Protein AF-A0AAD7BGD9-F1 (afdb_monomer_lite)

Sequence (137 aa):
MQSQLAVLHAEERTARAALENIVYPILTLPTDVTTEIFQHYAGDPSTLASVCRQWREVAFSFPRLWPALPAPPGQSGRRWPFRPPGLASLLRSRLSRVGSLPFRLEPLLSPTDETLSILAPYFPQLSKLKLLLSGLS

Radius of gyration: 21.03 Å; chains: 1; bounding box: 42×30×74 Å

Structure (mmCIF, N/CA/C/O backbone):
data_AF-A0AAD7BGD9-F1
#
_entry.id   AF-A0AAD7BGD9-F1
#
loop_
_atom_site.group_PDB
_atom_site.id
_atom_site.type_symbol
_atom_site.label_atom_id
_atom_site.label_alt_id
_atom_site.label_comp_id
_atom_site.label_asym_id
_atom_site.label_entity_id
_atom_site.label_seq_id
_atom_site.pdbx_PDB_ins_code
_atom_site.Cartn_x
_atom_site.Cartn_y
_atom_site.Cartn_z
_atom_site.occupancy
_atom_site.B_iso_or_equiv
_atom_site.auth_seq_id
_atom_site.auth_comp_id
_atom_site.auth_asym_id
_atom_site.auth_atom_id
_atom_site.pdbx_PDB_model_num
ATOM 1 N N . MET A 1 1 ? 1.783 4.783 45.045 1.00 65.25 1 MET A N 1
ATOM 2 C CA . MET A 1 1 ? 2.138 4.196 43.731 1.00 65.25 1 MET A CA 1
ATOM 3 C C . MET A 1 1 ? 1.007 3.348 43.143 1.00 65.25 1 MET A C 1
ATOM 5 O O . MET A 1 1 ? 0.618 3.613 42.018 1.00 65.25 1 MET A O 1
ATOM 9 N N . GLN A 1 2 ? 0.409 2.400 43.885 1.00 80.62 2 GLN A N 1
ATOM 10 C CA . GLN A 1 2 ? -0.727 1.594 43.383 1.00 80.62 2 GLN A CA 1
ATOM 11 C C . GLN A 1 2 ? -1.977 2.423 43.014 1.00 80.62 2 GLN A C 1
ATOM 13 O O . GLN A 1 2 ? -2.673 2.091 42.060 1.00 80.62 2 GLN A O 1
ATOM 18 N N . SER A 1 3 ? -2.223 3.540 43.708 1.00 84.00 3 SER A N 1
ATOM 19 C CA . SER A 1 3 ? -3.341 4.452 43.420 1.00 84.00 3 SER A CA 1
ATOM 20 C C . SER A 1 3 ? -3.237 5.147 42.057 1.00 84.00 3 SER A C 1
ATOM 22 O O . SER A 1 3 ? -4.243 5.290 41.372 1.00 84.00 3 SER A O 1
ATOM 24 N N . GLN A 1 4 ? -2.033 5.532 41.622 1.00 90.06 4 GLN A N 1
ATOM 25 C CA . GLN A 1 4 ? -1.821 6.175 40.317 1.00 90.06 4 GLN A CA 1
ATOM 26 C C . GLN A 1 4 ? -2.025 5.201 39.151 1.00 90.06 4 GLN A C 1
ATOM 28 O O . GLN A 1 4 ? -2.564 5.583 38.118 1.00 90.06 4 GLN A O 1
ATOM 33 N N . LEU A 1 5 ? -1.654 3.931 39.334 1.00 92.81 5 LEU A N 1
ATOM 34 C CA . LEU A 1 5 ? -1.878 2.878 38.340 1.00 92.81 5 LEU A CA 1
ATOM 35 C C . LEU A 1 5 ? -3.374 2.630 38.097 1.00 92.81 5 LEU A C 1
ATOM 37 O O . LEU A 1 5 ? -3.802 2.481 36.956 1.00 92.81 5 LEU A O 1
ATOM 41 N N . ALA A 1 6 ? -4.179 2.629 39.163 1.00 93.75 6 ALA A N 1
ATOM 42 C CA . ALA A 1 6 ? -5.624 2.449 39.055 1.00 93.75 6 ALA A CA 1
ATOM 43 C C . ALA A 1 6 ? -6.303 3.602 38.296 1.00 93.75 6 ALA A C 1
ATOM 45 O O . ALA A 1 6 ? -7.184 3.351 37.475 1.00 93.75 6 ALA A O 1
ATOM 46 N N . VAL A 1 7 ? -5.862 4.843 38.537 1.00 95.38 7 VAL A N 1
ATOM 47 C CA . VAL A 1 7 ? -6.356 6.033 37.825 1.00 95.38 7 VAL A CA 1
ATOM 48 C C . VAL A 1 7 ? -6.016 5.946 36.337 1.00 95.38 7 VAL A C 1
ATOM 50 O O . VAL A 1 7 ? -6.918 6.048 35.510 1.00 95.38 7 VAL A O 1
ATOM 53 N N . LEU A 1 8 ? -4.762 5.633 35.994 1.00 94.06 8 LEU A N 1
ATOM 54 C CA . LEU A 1 8 ? -4.338 5.493 34.597 1.00 94.06 8 LEU A CA 1
ATOM 55 C C . LEU A 1 8 ? -5.127 4.409 33.849 1.00 94.06 8 LEU A C 1
ATOM 57 O O . LEU A 1 8 ? -5.567 4.633 32.726 1.00 94.06 8 LEU A O 1
ATOM 61 N N . HIS A 1 9 ? -5.380 3.254 34.470 1.00 94.88 9 HIS A N 1
ATOM 62 C CA . HIS A 1 9 ? -6.183 2.200 33.839 1.00 94.88 9 HIS A CA 1
ATOM 63 C C . HIS A 1 9 ? -7.670 2.552 33.694 1.00 94.88 9 HIS A C 1
ATOM 65 O O . HIS A 1 9 ? -8.349 1.979 32.839 1.00 94.88 9 HIS A O 1
ATOM 71 N N . ALA A 1 10 ? -8.212 3.423 34.547 1.00 94.38 10 ALA A N 1
ATOM 72 C CA . ALA A 1 10 ? -9.585 3.910 34.420 1.00 94.38 10 ALA A CA 1
ATOM 73 C C . ALA A 1 10 ? -9.699 4.945 33.289 1.00 94.38 10 ALA A C 1
ATOM 75 O O . ALA A 1 10 ? -10.635 4.885 32.487 1.00 94.38 10 ALA A O 1
ATOM 76 N N . GLU A 1 11 ? -8.715 5.837 33.175 1.00 94.94 11 GLU A N 1
ATOM 77 C CA . GLU A 1 11 ? -8.607 6.800 32.076 1.00 94.94 11 GLU A CA 1
ATOM 78 C C . GLU A 1 11 ? -8.418 6.095 30.727 1.00 94.94 11 GLU A C 1
ATOM 80 O O . GLU A 1 11 ? -9.154 6.382 29.783 1.00 94.94 11 GLU A O 1
ATOM 85 N N . GLU A 1 12 ? -7.521 5.104 30.651 1.00 93.81 12 GLU A N 1
ATOM 86 C CA . GLU A 1 12 ? -7.299 4.285 29.451 1.00 93.81 12 GLU A CA 1
ATOM 87 C C . GLU A 1 12 ? -8.599 3.623 28.978 1.00 93.81 12 GLU A C 1
ATOM 89 O O . GLU A 1 12 ? -8.957 3.704 27.802 1.00 93.81 12 GLU A O 1
ATOM 94 N N . ARG A 1 13 ? -9.344 3.002 29.903 1.00 91.81 13 ARG A N 1
ATOM 95 C CA . ARG A 1 13 ? -10.628 2.360 29.594 1.00 91.81 13 ARG A CA 1
ATOM 96 C C . ARG A 1 13 ? -11.658 3.357 29.075 1.00 91.81 13 ARG A C 1
ATOM 98 O O . ARG A 1 13 ? -12.366 3.049 28.121 1.00 91.81 13 ARG A O 1
ATOM 105 N N . THR A 1 14 ? -11.717 4.545 29.669 1.00 92.81 14 THR A N 1
ATOM 106 C CA . THR A 1 14 ? -12.661 5.595 29.267 1.00 92.81 14 THR A CA 1
ATOM 107 C C . THR A 1 14 ? -12.339 6.121 27.869 1.00 92.81 14 THR A C 1
ATOM 109 O O . THR A 1 14 ? -13.226 6.204 27.020 1.00 92.81 14 THR A O 1
ATOM 112 N N . ALA A 1 15 ? -11.063 6.405 27.592 1.00 86.00 15 ALA A N 1
ATOM 113 C CA . ALA A 1 15 ? -10.609 6.831 26.272 1.00 86.00 15 ALA A CA 1
ATOM 114 C C . ALA A 1 15 ? -10.861 5.752 25.209 1.00 86.00 15 ALA A C 1
ATOM 116 O O . ALA A 1 15 ? -11.326 6.058 24.112 1.00 86.00 15 ALA A O 1
ATOM 117 N N . ARG A 1 16 ? -10.618 4.479 25.544 1.00 84.12 16 ARG A N 1
ATOM 118 C CA . ARG A 1 16 ? -10.854 3.347 24.643 1.00 84.12 16 ARG A CA 1
ATOM 119 C C . ARG A 1 16 ? -12.338 3.151 24.326 1.00 84.12 16 ARG A C 1
ATOM 121 O O . ARG A 1 16 ? -12.672 2.995 23.159 1.00 84.12 16 ARG A O 1
ATOM 128 N N . ALA A 1 17 ? -13.223 3.250 25.318 1.00 84.56 17 ALA A N 1
ATOM 129 C CA . ALA A 1 17 ? -14.671 3.184 25.102 1.00 84.56 17 ALA A CA 1
ATOM 130 C C . ALA A 1 17 ? -15.195 4.366 24.259 1.00 84.56 17 ALA A C 1
ATOM 132 O O . ALA A 1 17 ? -16.067 4.196 23.409 1.00 84.56 17 ALA A O 1
ATOM 133 N N . ALA A 1 18 ? -14.645 5.570 24.451 1.00 82.62 18 ALA A N 1
ATOM 134 C CA . ALA A 1 18 ? -14.974 6.725 23.615 1.00 82.62 18 ALA A CA 1
ATOM 135 C C . ALA A 1 18 ? -14.511 6.532 22.160 1.00 82.62 18 ALA A C 1
ATOM 137 O O . ALA A 1 18 ? -15.244 6.867 21.232 1.00 82.62 18 ALA A O 1
ATOM 138 N N . LEU A 1 19 ? -13.326 5.947 21.960 1.00 78.81 19 LEU A N 1
ATOM 139 C CA . LEU A 1 19 ? -12.798 5.588 20.643 1.00 78.81 19 LEU A CA 1
ATOM 140 C C . LEU A 1 19 ? -13.626 4.499 19.954 1.00 78.81 19 LEU A C 1
ATOM 142 O O . LEU A 1 19 ? -13.827 4.580 18.751 1.00 78.81 19 LEU A O 1
ATOM 146 N N . GLU A 1 20 ? -14.141 3.515 20.691 1.00 75.06 20 GLU A N 1
ATOM 147 C CA . GLU A 1 20 ? -15.025 2.478 20.136 1.00 75.06 20 GLU A CA 1
ATOM 148 C C . GLU A 1 20 ? -16.353 3.055 19.616 1.00 75.06 20 GLU A C 1
ATOM 150 O O . GLU A 1 20 ? -16.878 2.575 18.612 1.00 75.06 20 GLU A O 1
ATOM 155 N N . ASN A 1 21 ? -16.858 4.129 20.234 1.00 72.56 21 ASN A N 1
ATOM 156 C CA . ASN A 1 21 ? -18.033 4.860 19.744 1.00 72.56 21 ASN A CA 1
ATOM 157 C C . ASN A 1 21 ? -17.739 5.714 18.500 1.00 72.56 21 ASN A C 1
ATOM 159 O O . ASN A 1 21 ? -18.641 5.989 17.707 1.00 72.56 21 ASN A O 1
ATOM 163 N N . ILE A 1 22 ? -16.484 6.123 18.301 1.00 73.00 22 ILE A N 1
ATOM 164 C CA . ILE A 1 22 ? -16.026 6.781 17.075 1.00 73.00 22 ILE A CA 1
ATOM 165 C C . ILE A 1 22 ? -15.626 5.669 16.106 1.00 73.00 22 ILE A C 1
ATOM 167 O O . ILE A 1 22 ? -14.453 5.344 15.941 1.00 73.00 22 ILE A O 1
ATOM 171 N N . VAL A 1 23 ? -16.627 5.044 15.481 1.00 64.62 23 VAL A N 1
ATOM 172 C CA . VAL A 1 23 ? -16.413 4.003 14.469 1.00 64.62 23 VAL A CA 1
ATOM 173 C C . VAL A 1 23 ? -15.464 4.553 13.411 1.00 64.62 23 VAL A C 1
ATOM 175 O O . VAL A 1 23 ? -15.849 5.415 12.627 1.00 64.62 23 VAL A O 1
ATOM 178 N N . TYR A 1 24 ? -14.224 4.065 13.385 1.00 69.44 24 TYR A N 1
ATOM 179 C CA . TYR A 1 24 ? -13.294 4.310 12.290 1.00 69.44 24 TYR A CA 1
ATOM 180 C C . TYR A 1 24 ? -13.821 3.542 11.080 1.00 69.44 24 TYR A C 1
ATOM 182 O O . TYR A 1 24 ? -13.582 2.334 10.999 1.00 69.44 24 TYR A O 1
ATOM 190 N N . PRO A 1 25 ? -14.535 4.182 10.134 1.00 71.00 25 PRO A N 1
ATOM 191 C CA . PRO A 1 25 ? -15.340 3.443 9.164 1.00 71.00 25 PRO A CA 1
ATOM 192 C C . PRO A 1 25 ? -14.444 2.540 8.320 1.00 71.00 25 PRO A C 1
ATOM 194 O O . PRO A 1 25 ? -14.742 1.383 8.078 1.00 71.00 25 PRO A O 1
ATOM 197 N N . ILE A 1 26 ? -13.252 3.028 7.988 1.00 76.56 26 ILE A N 1
ATOM 198 C CA . ILE A 1 26 ? -12.252 2.304 7.205 1.00 76.56 26 ILE A CA 1
ATOM 199 C C . ILE A 1 26 ? -11.689 1.041 7.880 1.00 76.56 26 ILE A C 1
ATOM 201 O O . ILE A 1 26 ? -11.114 0.202 7.194 1.00 76.56 26 ILE A O 1
ATOM 205 N N . LEU A 1 27 ? -11.831 0.898 9.204 1.00 75.62 27 LEU A N 1
ATOM 206 C CA . LEU A 1 27 ? -11.427 -0.311 9.932 1.00 75.62 27 LEU A CA 1
ATOM 207 C C . LEU A 1 27 ? -12.559 -1.343 10.014 1.00 75.62 27 LEU A C 1
ATOM 209 O O . LEU A 1 27 ? -12.278 -2.514 10.261 1.00 75.62 27 LEU A O 1
ATOM 213 N N . THR A 1 28 ? -13.809 -0.927 9.782 1.00 83.56 28 THR A N 1
ATOM 214 C CA . THR A 1 28 ? -14.993 -1.799 9.764 1.00 83.56 28 THR A CA 1
ATOM 215 C C . THR A 1 28 ? -15.439 -2.182 8.353 1.00 83.56 28 THR A C 1
ATOM 217 O O . THR A 1 28 ? -16.263 -3.082 8.194 1.00 83.56 28 THR A O 1
ATOM 220 N N . LEU A 1 29 ? -14.886 -1.538 7.320 1.00 88.31 29 LEU A N 1
ATOM 221 C CA . LEU A 1 29 ? -15.140 -1.896 5.929 1.00 88.31 29 LEU A CA 1
ATOM 222 C C . LEU A 1 29 ? -14.574 -3.286 5.585 1.00 88.31 29 LEU A C 1
ATOM 224 O O . LEU A 1 29 ? -13.468 -3.633 6.018 1.00 88.31 29 LEU A O 1
ATOM 228 N N . PRO A 1 30 ? -15.275 -4.059 4.733 1.00 91.94 30 PRO A N 1
ATOM 229 C CA . PRO A 1 30 ? -14.707 -5.250 4.120 1.00 91.94 30 PRO A CA 1
ATOM 230 C C . PRO A 1 30 ? -13.403 -4.928 3.385 1.00 91.94 30 PRO A C 1
ATOM 232 O O . PRO A 1 30 ? -13.273 -3.881 2.745 1.00 91.94 30 PRO A O 1
ATOM 235 N N . THR A 1 31 ? -12.453 -5.860 3.427 1.00 91.88 31 THR A N 1
ATOM 236 C CA . THR A 1 31 ? -11.119 -5.691 2.839 1.00 91.88 31 THR A CA 1
ATOM 237 C C . THR A 1 31 ? -11.148 -5.302 1.360 1.00 91.88 31 THR A C 1
ATOM 239 O O . THR A 1 31 ? -10.325 -4.491 0.933 1.00 91.88 31 THR A O 1
ATOM 242 N N . ASP A 1 32 ? -12.104 -5.820 0.587 1.00 91.38 32 ASP A N 1
ATOM 243 C CA . ASP A 1 32 ? -12.248 -5.476 -0.830 1.00 91.38 32 ASP A CA 1
ATOM 244 C C . ASP A 1 32 ? -12.595 -3.996 -1.025 1.00 91.38 32 ASP A C 1
ATOM 246 O O . ASP A 1 32 ? -11.964 -3.319 -1.833 1.00 91.38 32 ASP A O 1
ATOM 250 N N . VAL A 1 33 ? -13.517 -3.459 -0.218 1.00 92.88 33 VAL A N 1
ATOM 251 C CA . VAL A 1 33 ? -13.910 -2.042 -0.272 1.00 92.88 33 VAL A CA 1
ATOM 252 C C . VAL A 1 33 ? -12.738 -1.150 0.137 1.00 92.88 33 VAL A C 1
ATOM 254 O O . VAL A 1 33 ? -12.440 -0.167 -0.539 1.00 92.88 33 VAL A O 1
ATOM 257 N N . THR A 1 34 ? -12.023 -1.515 1.204 1.00 93.19 34 THR A N 1
ATOM 258 C CA . THR A 1 34 ? -10.820 -0.793 1.648 1.00 93.19 34 THR A CA 1
ATOM 259 C C . THR A 1 34 ? -9.738 -0.787 0.568 1.00 93.19 34 THR A C 1
ATOM 261 O O . THR A 1 34 ? -9.111 0.244 0.330 1.00 93.19 34 THR A O 1
ATOM 264 N N . THR A 1 35 ? -9.550 -1.909 -0.129 1.00 92.25 35 THR A N 1
ATOM 265 C CA . THR A 1 35 ? -8.592 -2.013 -1.237 1.00 92.25 35 THR A CA 1
ATOM 266 C C . THR A 1 35 ? -8.977 -1.113 -2.409 1.00 92.25 35 THR A C 1
ATOM 268 O O . THR A 1 35 ? -8.107 -0.434 -2.951 1.00 92.25 35 THR A O 1
ATOM 271 N N . GLU A 1 36 ? -10.258 -1.046 -2.777 1.00 92.44 36 GLU A N 1
ATOM 272 C CA . GLU A 1 36 ? -10.711 -0.134 -3.836 1.00 92.44 36 GLU A CA 1
ATOM 273 C C . GLU A 1 36 ? -10.506 1.336 -3.444 1.00 92.44 36 GLU A C 1
ATOM 275 O O . GLU A 1 36 ? -9.969 2.121 -4.227 1.00 92.44 36 GLU A O 1
ATOM 280 N N . ILE A 1 37 ? -10.822 1.714 -2.200 1.00 92.12 37 ILE A N 1
ATOM 281 C CA . ILE A 1 37 ? -10.540 3.066 -1.687 1.00 92.12 37 ILE A CA 1
ATOM 282 C C . ILE A 1 37 ? -9.042 3.377 -1.791 1.00 92.12 37 ILE A C 1
ATOM 284 O O . ILE A 1 37 ? -8.653 4.443 -2.272 1.00 92.12 37 ILE A O 1
ATOM 288 N N . PHE A 1 38 ? -8.192 2.441 -1.372 1.00 92.56 38 PHE A N 1
ATOM 289 C CA . PHE A 1 38 ? -6.739 2.583 -1.439 1.00 92.56 38 PHE A CA 1
ATOM 290 C C . PHE A 1 38 ? -6.247 2.782 -2.869 1.00 92.56 38 PHE A C 1
ATOM 292 O O . PHE A 1 38 ? -5.410 3.651 -3.102 1.00 92.56 38 PHE A O 1
ATOM 299 N N . GLN A 1 39 ? -6.793 2.027 -3.820 1.00 88.94 39 GLN A N 1
ATOM 300 C CA . GLN A 1 39 ? -6.432 2.123 -5.229 1.00 88.94 39 GLN A CA 1
ATOM 301 C C . GLN A 1 39 ? -6.758 3.499 -5.827 1.00 88.94 39 GLN A C 1
ATOM 303 O O . GLN A 1 39 ? -6.021 3.982 -6.685 1.00 88.94 39 GLN A O 1
ATOM 308 N N . HIS A 1 40 ? -7.833 4.145 -5.370 1.00 86.62 40 HIS A N 1
ATOM 309 C CA . HIS A 1 40 ? -8.234 5.465 -5.856 1.00 86.62 40 HIS A CA 1
ATOM 310 C C . HIS A 1 40 ? -7.546 6.629 -5.141 1.00 86.62 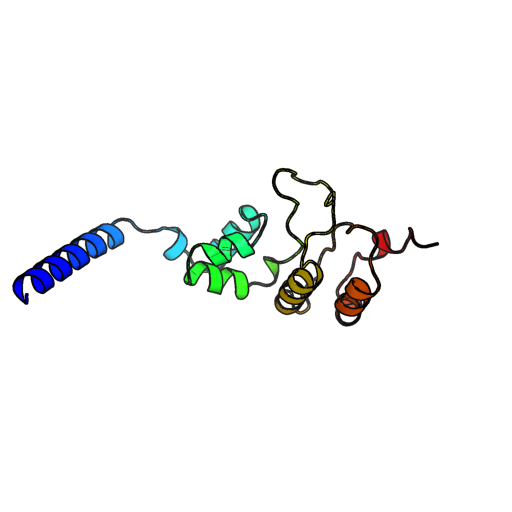40 HIS A C 1
ATOM 312 O O . HIS A 1 40 ? -7.319 7.670 -5.756 1.00 86.62 40 HIS A O 1
ATOM 318 N N . TYR A 1 41 ? -7.230 6.477 -3.854 1.00 81.88 41 TYR A N 1
ATOM 319 C CA . TYR A 1 41 ? -6.778 7.596 -3.027 1.00 81.88 41 TYR A CA 1
ATOM 320 C C . TYR A 1 41 ? -5.260 7.643 -2.832 1.00 81.88 41 TYR A C 1
ATOM 322 O O . TYR A 1 41 ? -4.687 8.716 -2.636 1.00 81.88 41 TYR A O 1
ATOM 330 N N . ALA A 1 42 ? -4.580 6.497 -2.882 1.00 77.19 42 ALA A N 1
ATOM 331 C CA . ALA A 1 42 ? -3.149 6.448 -2.635 1.00 77.19 42 ALA A CA 1
ATOM 332 C C . ALA A 1 42 ? -2.348 6.487 -3.936 1.00 77.19 42 ALA A C 1
ATOM 334 O O . ALA A 1 42 ? -2.239 5.495 -4.651 1.00 77.19 42 ALA A O 1
ATOM 335 N N . GLY A 1 43 ? -1.678 7.615 -4.182 1.00 74.38 43 GLY A N 1
ATOM 336 C CA . GLY A 1 43 ? -0.597 7.667 -5.172 1.00 74.38 43 GLY A CA 1
ATOM 337 C C . GLY A 1 43 ? 0.597 6.778 -4.790 1.00 74.38 43 GLY A C 1
ATOM 338 O O . GLY A 1 43 ? 1.336 6.320 -5.660 1.00 74.38 43 GLY A O 1
ATOM 339 N N . ASP A 1 44 ? 0.772 6.505 -3.490 1.00 83.62 44 ASP A N 1
ATOM 340 C CA . ASP A 1 44 ? 1.788 5.601 -2.959 1.00 83.62 44 ASP A CA 1
ATOM 341 C C . ASP A 1 44 ? 1.195 4.652 -1.885 1.00 83.62 44 ASP A C 1
ATOM 343 O O . ASP A 1 44 ? 0.790 5.097 -0.807 1.00 83.62 44 ASP A O 1
ATOM 347 N N . PRO A 1 45 ? 1.193 3.326 -2.104 1.00 88.44 45 PRO A N 1
ATOM 348 C CA . PRO A 1 45 ? 0.788 2.347 -1.090 1.00 88.44 45 PRO A CA 1
ATOM 349 C C . PRO A 1 45 ? 1.670 2.323 0.161 1.00 88.44 45 PRO A C 1
ATOM 351 O O . PRO A 1 45 ? 1.255 1.830 1.209 1.00 88.44 45 PRO A O 1
ATOM 354 N N . SER A 1 46 ? 2.895 2.844 0.080 1.00 86.88 46 SER A N 1
ATOM 355 C CA . SER A 1 46 ? 3.810 2.936 1.223 1.00 86.88 46 SER A CA 1
ATOM 356 C C . SER A 1 46 ? 3.263 3.897 2.273 1.00 86.88 46 SER A C 1
ATOM 358 O O . SER A 1 46 ? 3.351 3.609 3.466 1.00 86.88 46 SER A O 1
ATOM 360 N N . THR A 1 47 ? 2.625 4.991 1.840 1.00 87.62 47 THR A N 1
ATOM 361 C CA . THR A 1 47 ? 1.909 5.898 2.743 1.00 87.62 47 THR A CA 1
ATOM 362 C C . THR A 1 47 ? 0.780 5.169 3.463 1.00 87.62 47 THR A C 1
ATOM 364 O O . THR A 1 47 ? 0.691 5.273 4.682 1.00 87.62 47 THR A O 1
ATOM 367 N N . LEU A 1 48 ? -0.004 4.336 2.769 1.00 90.44 48 LEU A N 1
ATOM 368 C CA . LEU A 1 48 ? -1.054 3.528 3.406 1.00 90.44 48 LEU A CA 1
ATOM 369 C C . LEU A 1 48 ? -0.486 2.564 4.456 1.00 90.44 48 LEU A C 1
ATOM 371 O O . LEU A 1 48 ? -0.994 2.477 5.571 1.00 90.44 48 LEU A O 1
ATOM 375 N N . ALA A 1 49 ? 0.623 1.896 4.134 1.00 90.69 49 ALA A N 1
ATOM 376 C CA . ALA A 1 49 ? 1.303 0.965 5.033 1.00 90.69 49 ALA A CA 1
ATOM 377 C C . ALA A 1 49 ? 1.911 1.618 6.293 1.00 90.69 49 ALA A C 1
ATOM 379 O O . ALA A 1 49 ? 2.260 0.909 7.250 1.00 90.69 49 ALA A O 1
ATOM 380 N N . SER A 1 50 ? 2.055 2.947 6.298 1.00 90.69 50 SER A N 1
ATOM 381 C CA . SER A 1 50 ? 2.523 3.719 7.453 1.00 90.69 50 SER A CA 1
ATOM 382 C C . SER A 1 50 ? 1.410 4.138 8.419 1.00 90.69 50 SER A C 1
ATOM 384 O O . SER A 1 50 ? 1.725 4.438 9.565 1.00 90.69 50 SER A O 1
ATOM 386 N N . VAL A 1 51 ? 0.133 4.102 8.008 1.00 90.62 51 VAL A N 1
ATOM 387 C CA . VAL A 1 51 ? -0.992 4.602 8.822 1.00 90.62 51 VAL A CA 1
ATOM 388 C C . VAL A 1 51 ? -1.250 3.718 10.041 1.00 90.62 51 VAL A C 1
ATOM 390 O O . VAL A 1 51 ? -1.191 4.178 11.177 1.00 90.62 51 VAL A O 1
ATOM 393 N N . CYS A 1 52 ? -1.539 2.436 9.822 1.00 90.62 52 CYS A N 1
ATOM 394 C CA . CYS A 1 52 ? -1.756 1.475 10.900 1.00 90.62 52 CYS A CA 1
ATOM 395 C C . CYS A 1 52 ? -1.438 0.046 10.438 1.00 90.62 52 CYS A C 1
ATOM 397 O O . CYS A 1 52 ? -1.187 -0.211 9.257 1.00 90.62 52 CYS A O 1
ATOM 399 N N . ARG A 1 53 ? -1.452 -0.909 11.378 1.00 90.69 53 ARG A N 1
ATOM 400 C CA . ARG A 1 53 ? -1.168 -2.323 11.086 1.00 90.69 53 ARG A CA 1
ATOM 401 C C . ARG A 1 53 ? -2.163 -2.927 10.089 1.00 90.69 53 ARG A C 1
ATOM 403 O O . ARG A 1 53 ? -1.729 -3.568 9.140 1.00 90.69 53 ARG A O 1
ATOM 410 N N . GLN A 1 54 ? -3.460 -2.682 10.264 1.00 91.00 54 GLN A N 1
ATOM 411 C CA . GLN A 1 54 ? -4.498 -3.221 9.378 1.00 91.00 54 GLN A CA 1
ATOM 412 C C . GLN A 1 54 ? -4.335 -2.699 7.944 1.00 91.00 54 GLN A C 1
ATOM 414 O O . GLN A 1 54 ? -4.369 -3.470 6.991 1.00 91.00 54 GLN A O 1
ATOM 419 N N . TRP A 1 55 ? -4.062 -1.403 7.774 1.00 93.38 55 TRP A N 1
ATOM 420 C CA . TRP A 1 55 ? -3.824 -0.813 6.452 1.00 93.38 55 TRP A CA 1
ATOM 421 C C . TRP A 1 55 ? -2.579 -1.377 5.783 1.00 93.38 55 TRP A C 1
ATOM 423 O O . TRP A 1 55 ? -2.573 -1.586 4.576 1.00 93.38 55 TRP A O 1
ATOM 433 N N . ARG A 1 56 ? -1.533 -1.657 6.563 1.00 93.50 56 ARG A N 1
ATOM 434 C CA . ARG A 1 56 ? -0.328 -2.324 6.074 1.00 93.50 56 ARG A CA 1
ATOM 435 C C . ARG A 1 56 ? -0.611 -3.738 5.586 1.00 93.50 56 ARG A C 1
ATOM 437 O O .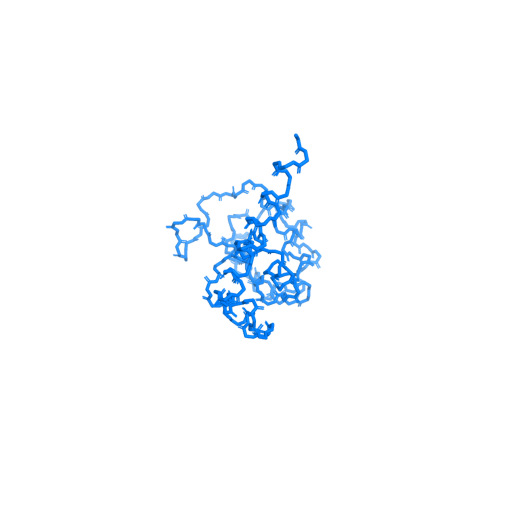 ARG A 1 56 ? -0.129 -4.100 4.517 1.00 93.50 56 ARG A O 1
ATOM 444 N N . GLU A 1 57 ? -1.373 -4.516 6.348 1.00 93.19 57 GLU A N 1
ATOM 445 C CA . GLU A 1 57 ? -1.757 -5.880 5.971 1.00 93.19 57 GLU A CA 1
ATOM 446 C C . GLU A 1 57 ? -2.563 -5.875 4.668 1.00 93.19 57 GLU A C 1
ATOM 448 O O . GLU A 1 57 ? -2.220 -6.610 3.743 1.00 93.19 57 GLU A O 1
ATOM 453 N N . VAL A 1 58 ? -3.540 -4.971 4.529 1.00 92.94 58 VAL A N 1
ATOM 454 C CA . VAL A 1 58 ? -4.272 -4.776 3.267 1.00 92.94 58 VAL A CA 1
ATOM 455 C C . VAL A 1 58 ? -3.316 -4.337 2.156 1.00 92.94 58 VAL A C 1
ATOM 457 O O . VAL A 1 58 ? -3.198 -5.015 1.142 1.00 92.94 58 VAL A O 1
ATOM 460 N N . ALA A 1 59 ? -2.544 -3.267 2.351 1.00 92.69 59 ALA A N 1
ATOM 461 C CA . ALA A 1 59 ? -1.633 -2.757 1.332 1.00 92.69 59 ALA A CA 1
ATOM 462 C C . ALA A 1 59 ? -0.676 -3.838 0.804 1.00 92.69 59 ALA A C 1
ATOM 464 O O . ALA A 1 59 ? -0.409 -3.878 -0.392 1.00 92.69 59 ALA A O 1
ATOM 465 N N . PHE A 1 60 ? -0.165 -4.724 1.663 1.00 91.44 60 PHE A N 1
ATOM 466 C CA . PHE A 1 60 ? 0.773 -5.779 1.261 1.00 91.44 60 PHE A CA 1
ATOM 467 C C . PHE A 1 60 ? 0.096 -7.031 0.696 1.00 91.44 60 PHE A C 1
ATOM 469 O O . PHE A 1 60 ? 0.739 -7.750 -0.063 1.00 91.44 60 PHE A O 1
ATOM 476 N N . SER A 1 61 ? -1.177 -7.275 1.011 1.00 92.12 61 SER A N 1
ATOM 477 C CA . SER A 1 61 ? -1.919 -8.443 0.513 1.00 92.12 61 SER A CA 1
ATOM 478 C C . SER A 1 61 ? -2.448 -8.267 -0.910 1.00 92.12 61 SER A C 1
ATOM 480 O O . SER A 1 61 ? -2.785 -9.255 -1.557 1.00 92.12 61 SER A O 1
ATOM 482 N N . PHE A 1 62 ? -2.511 -7.031 -1.418 1.00 92.00 62 PHE A N 1
ATOM 483 C CA . PHE A 1 62 ? -3.05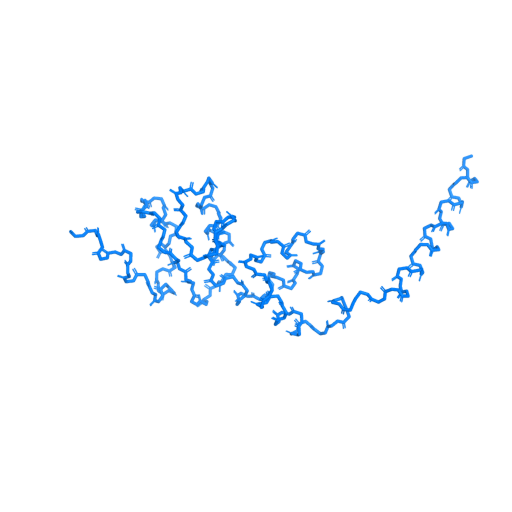6 -6.730 -2.743 1.00 92.00 62 PHE A CA 1
ATOM 484 C C . PHE A 1 62 ? -1.980 -6.171 -3.684 1.00 92.00 62 PHE A C 1
ATOM 486 O O . PHE A 1 62 ? -1.777 -4.955 -3.750 1.00 92.00 62 PHE A O 1
ATOM 493 N N . PRO A 1 63 ? -1.331 -7.035 -4.491 1.00 90.06 63 PRO A N 1
ATOM 494 C CA . PRO A 1 63 ? -0.319 -6.634 -5.469 1.00 90.06 63 PRO A CA 1
ATOM 495 C C . PRO A 1 63 ? -0.782 -5.537 -6.440 1.00 90.06 63 PRO A C 1
ATOM 497 O O . PRO A 1 63 ? 0.022 -4.707 -6.861 1.00 90.06 63 PRO A O 1
ATOM 500 N N . ARG A 1 64 ? -2.090 -5.474 -6.744 1.00 89.06 64 ARG A N 1
ATOM 501 C CA . ARG A 1 64 ? -2.693 -4.448 -7.616 1.00 89.06 64 ARG A CA 1
ATOM 502 C C . ARG A 1 64 ? -2.541 -3.015 -7.103 1.00 89.06 64 ARG A C 1
ATOM 504 O O . ARG A 1 64 ? -2.631 -2.090 -7.900 1.00 89.06 64 ARG A O 1
ATOM 511 N N . LEU A 1 65 ? -2.274 -2.833 -5.807 1.00 90.44 65 LEU A N 1
ATOM 512 C CA . LEU A 1 65 ? -1.982 -1.525 -5.223 1.00 90.44 65 LEU A CA 1
ATOM 513 C C . LEU A 1 65 ? -0.585 -1.024 -5.591 1.00 90.44 65 LEU A C 1
ATOM 515 O O . LEU A 1 65 ? -0.346 0.174 -5.539 1.00 90.44 65 LEU A O 1
ATOM 519 N N . TRP A 1 66 ? 0.326 -1.890 -6.039 1.00 89.75 66 TRP A N 1
ATOM 520 C CA . TRP A 1 66 ? 1.721 -1.552 -6.338 1.00 89.75 66 TRP A CA 1
ATOM 521 C C . TRP A 1 66 ? 2.027 -1.441 -7.845 1.00 89.75 66 TRP A C 1
ATOM 523 O O . TRP A 1 66 ? 3.115 -1.850 -8.254 1.00 89.75 66 TRP A O 1
ATOM 533 N N . PRO A 1 67 ? 1.143 -0.897 -8.711 1.00 81.75 67 PRO A N 1
ATOM 534 C CA . PRO A 1 67 ? 1.286 -1.051 -10.156 1.00 81.75 67 PRO A CA 1
ATOM 535 C C . PRO A 1 67 ? 2.446 -0.233 -10.728 1.00 81.75 67 PRO A C 1
ATOM 537 O O . PRO A 1 67 ? 2.852 -0.480 -11.859 1.00 81.75 67 PRO A O 1
ATOM 540 N N . ALA A 1 68 ? 2.959 0.753 -9.989 1.00 81.94 68 ALA A N 1
ATOM 541 C CA . ALA A 1 68 ? 4.018 1.646 -10.436 1.00 81.94 68 ALA A CA 1
ATOM 542 C C . ALA A 1 68 ? 4.857 2.171 -9.263 1.00 81.94 68 ALA A C 1
ATOM 544 O O . ALA A 1 68 ? 4.551 1.958 -8.083 1.00 81.94 68 ALA A O 1
ATOM 545 N N . LEU A 1 69 ? 5.927 2.883 -9.607 1.00 78.69 69 LEU A N 1
ATOM 546 C CA . LEU A 1 69 ? 6.658 3.735 -8.676 1.00 78.69 69 LEU A CA 1
ATOM 547 C C . LEU A 1 69 ? 5.842 4.993 -8.339 1.00 78.69 69 LEU A C 1
ATOM 549 O O . LEU A 1 69 ? 5.132 5.496 -9.211 1.00 78.69 69 LEU A O 1
ATOM 553 N N . PRO A 1 70 ? 5.953 5.524 -7.109 1.00 74.31 70 PRO A N 1
ATOM 554 C CA . PRO A 1 70 ? 5.294 6.772 -6.764 1.00 74.31 70 PRO A CA 1
ATOM 555 C C . PRO A 1 70 ? 5.858 7.918 -7.610 1.00 74.31 70 PRO A C 1
ATOM 557 O O . PRO A 1 70 ? 7.052 7.951 -7.937 1.00 74.31 70 PRO A O 1
ATOM 560 N N . ALA A 1 71 ? 4.986 8.859 -7.965 1.00 69.81 71 ALA A N 1
ATOM 561 C CA . ALA A 1 71 ? 5.407 10.111 -8.576 1.00 69.81 71 ALA A CA 1
ATOM 562 C C . ALA A 1 71 ? 6.277 10.913 -7.585 1.00 69.81 71 ALA A C 1
ATOM 564 O O . ALA A 1 71 ? 6.097 10.783 -6.369 1.00 69.81 71 ALA A O 1
ATOM 565 N N . PRO A 1 72 ? 7.218 11.738 -8.073 1.00 66.94 72 PRO A N 1
ATOM 566 C CA . PRO A 1 72 ? 7.985 12.618 -7.205 1.00 66.94 72 PRO A CA 1
ATOM 567 C C . PRO A 1 72 ? 7.051 13.555 -6.414 1.00 66.94 72 PRO A C 1
ATOM 569 O O . PRO A 1 72 ? 6.044 14.031 -6.953 1.00 66.94 72 PRO A O 1
ATOM 572 N N . PRO A 1 73 ? 7.368 13.842 -5.138 1.00 63.72 73 PRO A N 1
ATOM 573 C CA . PRO A 1 73 ? 6.548 14.719 -4.311 1.00 63.72 73 PRO A CA 1
ATOM 574 C C . PRO A 1 73 ? 6.392 16.098 -4.967 1.00 63.72 73 PRO A C 1
ATOM 576 O O . PRO A 1 73 ? 7.346 16.658 -5.509 1.00 63.72 73 PRO A O 1
ATOM 579 N N . GLY A 1 74 ? 5.169 16.633 -4.939 1.00 66.25 74 GLY A N 1
ATOM 580 C CA . GLY A 1 74 ? 4.839 17.941 -5.515 1.00 66.25 74 GLY A CA 1
ATOM 581 C C . GLY A 1 74 ? 4.678 17.970 -7.040 1.00 66.25 74 GLY A C 1
ATOM 582 O O . GLY A 1 74 ? 4.480 19.045 -7.598 1.00 66.25 74 GLY A O 1
ATOM 583 N N . GLN A 1 75 ? 4.751 16.826 -7.731 1.00 61.41 75 GLN A N 1
ATOM 584 C CA . GLN A 1 75 ? 4.620 16.767 -9.189 1.00 61.41 75 GLN A CA 1
ATOM 585 C C . GLN A 1 75 ? 3.747 15.583 -9.620 1.00 61.41 75 GLN A C 1
ATOM 587 O O . GLN A 1 75 ? 4.226 14.471 -9.840 1.00 61.41 75 GLN A O 1
ATOM 592 N N . SER A 1 76 ? 2.447 15.825 -9.790 1.00 58.12 76 SER A N 1
ATOM 593 C CA . SER A 1 76 ? 1.552 14.877 -10.450 1.00 58.12 76 SER A CA 1
ATOM 594 C C . SER A 1 76 ? 1.940 14.740 -11.930 1.00 58.12 76 SER A C 1
ATOM 596 O O . SER A 1 76 ? 1.945 15.709 -12.686 1.00 58.12 76 SER A O 1
ATOM 598 N N . GLY A 1 77 ? 2.305 13.526 -12.346 1.00 56.84 77 GLY A N 1
ATOM 599 C CA . GLY A 1 77 ? 2.489 13.179 -13.760 1.00 56.84 77 GLY A CA 1
ATOM 600 C C . GLY A 1 77 ? 3.814 13.593 -14.412 1.00 56.84 77 GLY A C 1
ATOM 601 O O . GLY A 1 77 ? 3.928 13.475 -15.630 1.00 56.84 77 GLY A O 1
ATOM 602 N N . ARG A 1 78 ? 4.823 14.055 -13.658 1.00 61.53 78 ARG A N 1
ATOM 603 C CA . ARG A 1 78 ? 6.157 14.334 -14.226 1.00 61.53 78 ARG A CA 1
ATOM 604 C C . ARG A 1 78 ? 7.178 13.248 -13.901 1.00 61.53 78 ARG A C 1
ATOM 606 O O . ARG A 1 78 ? 7.102 12.565 -12.882 1.00 61.53 78 ARG A O 1
ATOM 613 N N . ARG A 1 79 ? 8.165 13.134 -14.794 1.00 64.62 79 ARG A N 1
ATOM 614 C CA . ARG A 1 79 ? 9.366 12.310 -14.630 1.00 64.62 79 ARG A CA 1
ATOM 615 C C . ARG A 1 79 ? 10.110 12.725 -13.359 1.00 64.62 79 ARG A C 1
ATOM 617 O O . ARG A 1 79 ? 10.184 13.913 -13.056 1.00 64.62 79 ARG A O 1
ATOM 624 N N . TRP A 1 80 ? 10.703 11.763 -12.652 1.00 64.81 80 TRP A N 1
ATOM 625 C CA . TRP A 1 80 ? 11.636 12.061 -11.566 1.00 64.81 80 TRP A CA 1
ATOM 626 C C . TRP A 1 80 ? 12.771 12.958 -12.098 1.00 64.81 80 TRP A C 1
ATOM 628 O O . TRP A 1 80 ? 13.465 12.534 -13.025 1.00 64.81 80 TRP A O 1
ATOM 638 N N . PRO A 1 81 ? 12.963 14.181 -11.559 1.00 67.81 81 PRO A N 1
ATOM 639 C CA . PRO A 1 81 ? 14.009 15.090 -12.038 1.00 67.81 81 PRO A CA 1
ATOM 640 C C . PRO A 1 81 ? 15.415 14.566 -11.721 1.00 67.81 81 PRO A C 1
ATOM 642 O O . PRO A 1 81 ? 16.372 14.886 -12.417 1.00 67.81 81 PRO A O 1
ATOM 645 N N . PHE A 1 82 ? 15.533 13.727 -10.691 1.00 72.06 82 PHE A N 1
ATOM 646 C CA . PHE A 1 82 ? 16.760 13.061 -10.270 1.00 72.06 82 PHE A CA 1
ATOM 647 C C . PHE A 1 82 ? 16.459 11.636 -9.801 1.00 72.06 82 PHE A C 1
ATOM 649 O O . PHE A 1 82 ? 15.330 11.310 -9.424 1.00 72.06 82 PHE A O 1
ATOM 656 N N . ARG A 1 83 ? 17.478 10.770 -9.826 1.00 74.62 83 ARG A N 1
ATOM 657 C CA . ARG A 1 83 ? 17.370 9.389 -9.345 1.00 74.62 83 ARG A CA 1
ATOM 658 C C . ARG A 1 83 ? 17.151 9.435 -7.831 1.00 74.62 83 ARG A C 1
ATOM 660 O O . ARG A 1 83 ? 18.013 9.977 -7.138 1.00 74.62 83 ARG A O 1
ATOM 667 N N . PRO A 1 84 ? 16.051 8.879 -7.293 1.00 73.50 84 PRO A N 1
ATOM 668 C CA . PRO A 1 84 ? 15.885 8.851 -5.853 1.00 73.50 84 PRO A CA 1
ATOM 669 C C . PRO A 1 84 ? 16.969 7.954 -5.232 1.00 73.50 84 PRO A C 1
ATOM 671 O O . PRO A 1 84 ? 17.255 6.872 -5.767 1.00 73.50 84 PRO A O 1
ATOM 674 N N . PRO A 1 85 ? 17.591 8.377 -4.118 1.00 78.81 85 PRO A N 1
ATOM 675 C CA . PRO A 1 85 ? 18.499 7.514 -3.378 1.00 78.81 85 PRO A CA 1
ATOM 676 C C . PRO A 1 85 ? 17.755 6.241 -2.957 1.00 78.81 85 PRO A C 1
ATOM 678 O O . PRO A 1 85 ? 16.591 6.287 -2.564 1.00 78.81 85 PRO A O 1
ATOM 681 N N . GLY A 1 86 ? 18.404 5.084 -3.100 1.00 83.62 86 GLY A N 1
ATOM 682 C CA . GLY A 1 86 ? 17.760 3.800 -2.817 1.00 83.62 86 GLY A CA 1
ATOM 683 C C . GLY A 1 86 ? 16.712 3.364 -3.851 1.00 83.62 86 GLY A C 1
ATOM 684 O O . GLY A 1 86 ? 15.913 2.479 -3.563 1.00 83.62 86 GLY A O 1
ATOM 685 N N . LEU A 1 87 ? 16.709 3.912 -5.075 1.00 81.44 87 LEU A N 1
ATOM 686 C CA . LEU A 1 87 ? 15.812 3.438 -6.143 1.00 81.44 87 LEU A CA 1
ATOM 687 C C . LEU A 1 87 ? 15.880 1.912 -6.328 1.00 81.44 87 LEU A C 1
ATOM 689 O O . LEU A 1 87 ? 14.855 1.267 -6.516 1.00 81.44 87 LEU A O 1
ATOM 693 N N . ALA A 1 88 ? 17.081 1.337 -6.250 1.00 82.88 88 ALA A N 1
ATOM 694 C CA . ALA A 1 88 ? 17.315 -0.100 -6.354 1.00 82.88 88 ALA A CA 1
ATOM 695 C C . ALA A 1 88 ? 16.572 -0.903 -5.270 1.00 82.88 88 ALA A C 1
ATOM 697 O O . ALA A 1 88 ? 15.896 -1.887 -5.575 1.00 82.88 88 ALA A O 1
ATOM 698 N N . SER A 1 89 ? 16.664 -0.476 -4.007 1.00 85.88 89 SER A N 1
ATOM 699 C CA . SER A 1 89 ? 15.983 -1.145 -2.895 1.00 85.88 89 SER A CA 1
ATOM 700 C C . SER A 1 89 ? 14.471 -0.957 -2.974 1.00 85.88 89 SER A C 1
ATOM 702 O O . SER A 1 89 ? 13.724 -1.907 -2.736 1.00 85.88 89 SER A O 1
ATOM 704 N N . LEU A 1 90 ? 14.012 0.226 -3.387 1.00 83.94 90 LEU A N 1
ATOM 705 C CA . LEU A 1 90 ? 12.596 0.515 -3.579 1.00 83.94 90 LEU A CA 1
ATOM 706 C C . LEU A 1 90 ? 12.003 -0.322 -4.722 1.00 83.94 90 LEU A C 1
ATOM 708 O O . LEU A 1 90 ? 10.957 -0.941 -4.537 1.00 83.94 90 LEU A O 1
ATOM 712 N N . LEU A 1 91 ? 12.696 -0.419 -5.861 1.00 84.94 91 LEU A N 1
ATOM 713 C CA . LEU A 1 91 ? 12.320 -1.298 -6.971 1.00 84.94 91 LEU A CA 1
ATOM 714 C C . LEU A 1 91 ? 12.249 -2.753 -6.521 1.00 84.94 91 LEU A C 1
ATOM 716 O O . LEU A 1 91 ? 11.226 -3.397 -6.725 1.00 84.94 91 LEU A O 1
ATOM 720 N N . ARG A 1 92 ? 13.291 -3.259 -5.854 1.00 86.69 92 ARG A N 1
ATOM 721 C CA . ARG A 1 92 ? 13.327 -4.643 -5.363 1.00 86.69 92 ARG A CA 1
ATOM 722 C C . ARG A 1 92 ? 12.172 -4.933 -4.402 1.00 86.69 92 ARG A C 1
ATOM 724 O O . ARG A 1 92 ? 11.522 -5.963 -4.532 1.00 86.69 92 ARG A O 1
ATOM 731 N N . SER A 1 93 ? 11.896 -4.007 -3.483 1.00 87.06 93 SER A N 1
ATOM 732 C CA . SER A 1 93 ? 10.791 -4.105 -2.523 1.00 87.06 93 SER A CA 1
ATOM 733 C C . SER A 1 93 ? 9.420 -4.093 -3.201 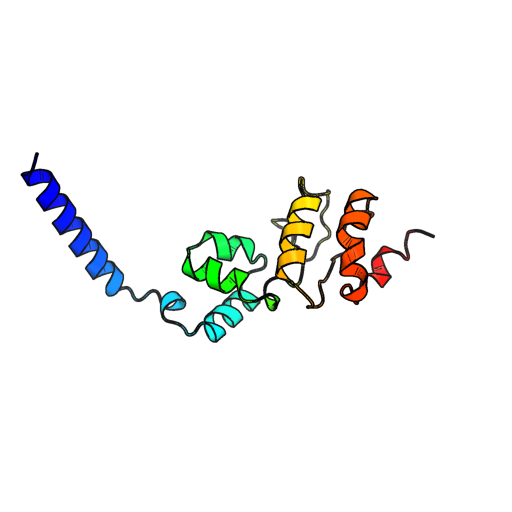1.00 87.06 93 SER A C 1
ATOM 735 O O . SER A 1 93 ? 8.510 -4.773 -2.741 1.00 87.06 93 SER A O 1
ATOM 737 N N . ARG A 1 94 ? 9.244 -3.346 -4.298 1.00 86.00 94 ARG A N 1
ATOM 738 C CA . ARG A 1 94 ? 7.976 -3.337 -5.044 1.00 86.00 94 ARG A CA 1
ATOM 739 C C . ARG A 1 94 ? 7.807 -4.553 -5.929 1.00 86.00 94 ARG A C 1
ATOM 741 O O . ARG A 1 94 ? 6.751 -5.170 -5.899 1.00 86.00 94 ARG A O 1
ATOM 748 N N . LEU A 1 95 ? 8.834 -4.912 -6.685 1.00 86.31 95 LEU A N 1
ATOM 749 C CA . LEU A 1 95 ? 8.789 -6.055 -7.592 1.00 86.31 95 LEU A CA 1
ATOM 750 C C . LEU A 1 95 ? 8.521 -7.355 -6.829 1.00 86.31 95 LEU A C 1
ATOM 752 O O . LEU A 1 95 ? 7.704 -8.157 -7.272 1.00 86.31 95 LEU A O 1
ATOM 756 N N . SER A 1 96 ? 9.093 -7.513 -5.629 1.00 86.88 96 SER A N 1
ATOM 757 C CA . SER A 1 96 ? 8.787 -8.665 -4.774 1.00 86.88 96 SER A CA 1
ATOM 758 C C . SER A 1 96 ? 7.323 -8.728 -4.319 1.00 86.88 96 SER A C 1
ATOM 760 O O . SER A 1 96 ? 6.841 -9.808 -3.994 1.00 86.88 96 SER A O 1
ATOM 762 N N . ARG A 1 97 ? 6.604 -7.598 -4.305 1.00 86.62 97 ARG A N 1
ATOM 763 C CA . ARG A 1 97 ? 5.192 -7.505 -3.889 1.00 86.62 97 ARG A CA 1
ATOM 764 C C . ARG A 1 97 ? 4.216 -7.619 -5.049 1.00 86.62 97 ARG A C 1
ATOM 766 O O . ARG A 1 97 ? 3.109 -8.105 -4.867 1.00 86.62 97 ARG A O 1
ATOM 773 N N . VAL A 1 98 ? 4.611 -7.152 -6.229 1.00 87.12 98 VAL A N 1
ATOM 774 C CA . VAL A 1 98 ? 3.782 -7.193 -7.442 1.00 87.12 98 VAL A CA 1
ATOM 775 C C . VAL A 1 98 ? 3.622 -8.633 -7.943 1.00 87.12 98 VAL A C 1
ATOM 777 O O . VAL A 1 98 ? 2.593 -8.981 -8.527 1.00 87.12 98 VAL A O 1
ATOM 780 N N . GLY A 1 99 ? 4.607 -9.491 -7.666 1.00 83.06 99 GLY A N 1
ATOM 781 C CA . GLY A 1 99 ? 4.550 -10.908 -8.001 1.00 83.06 99 GLY A CA 1
ATOM 782 C C . GLY A 1 99 ? 4.587 -11.106 -9.511 1.00 83.06 99 GLY A C 1
ATOM 783 O O . GLY A 1 99 ? 5.612 -10.854 -10.128 1.00 83.06 99 GLY A O 1
ATOM 784 N N . SER A 1 100 ? 3.484 -11.573 -10.097 1.00 82.56 100 SER A N 1
ATOM 785 C CA . SER A 1 100 ? 3.339 -11.797 -11.543 1.00 82.56 100 SER A CA 1
ATOM 786 C C . SER A 1 100 ? 2.511 -10.729 -12.261 1.00 82.56 100 SER A C 1
ATOM 788 O O . SER A 1 100 ? 2.261 -10.857 -13.461 1.00 82.56 100 SER A O 1
ATOM 790 N N . LEU A 1 101 ? 2.031 -9.706 -11.549 1.00 81.06 101 LEU A N 1
ATOM 791 C CA . LEU A 1 101 ? 1.217 -8.656 -12.154 1.00 81.06 101 LEU A CA 1
ATOM 792 C C . LEU A 1 101 ? 2.063 -7.711 -13.023 1.00 81.06 101 LEU A C 1
ATOM 794 O O . LEU A 1 101 ? 3.256 -7.528 -12.779 1.00 81.06 101 LEU A O 1
ATOM 798 N N . PRO A 1 102 ? 1.455 -7.070 -14.037 1.00 80.38 102 PRO A N 1
ATOM 799 C CA . PRO A 1 102 ? 2.158 -6.100 -14.861 1.00 80.38 102 PRO A CA 1
ATOM 800 C C . PRO A 1 102 ? 2.617 -4.905 -14.018 1.00 80.38 102 PRO A C 1
ATOM 802 O O . PRO A 1 102 ? 1.801 -4.165 -13.469 1.00 80.38 102 PRO A O 1
ATOM 805 N N . PHE A 1 103 ? 3.932 -4.692 -13.961 1.00 79.81 103 PHE A N 1
ATOM 806 C CA . PHE A 1 103 ? 4.537 -3.534 -13.307 1.00 79.81 103 PHE A CA 1
ATOM 807 C C . PHE A 1 103 ? 4.834 -2.435 -14.330 1.00 79.81 103 PHE A C 1
ATOM 809 O O . PHE A 1 103 ? 5.505 -2.658 -15.342 1.00 79.81 103 PHE A O 1
ATOM 816 N N . ARG A 1 104 ? 4.334 -1.227 -14.072 1.00 75.81 104 ARG A N 1
ATOM 817 C CA . ARG A 1 104 ? 4.554 -0.053 -14.912 1.00 75.81 104 ARG A CA 1
ATOM 818 C C . ARG A 1 104 ? 5.778 0.706 -14.407 1.00 75.81 104 ARG A C 1
ATOM 820 O O . ARG A 1 104 ? 5.739 1.412 -13.400 1.00 75.81 104 ARG A O 1
ATOM 827 N N . LEU A 1 105 ? 6.869 0.576 -15.150 1.00 73.38 105 LEU A N 1
ATOM 828 C CA . LEU A 1 105 ? 8.000 1.487 -15.043 1.00 73.38 105 LEU A CA 1
ATOM 829 C C . LEU A 1 105 ? 7.654 2.740 -15.840 1.00 73.38 105 LEU A C 1
ATOM 831 O O . LEU A 1 105 ? 7.726 2.742 -17.067 1.00 73.38 105 LEU A O 1
ATOM 835 N N . GLU A 1 106 ? 7.258 3.796 -15.137 1.00 69.38 106 GLU A N 1
ATOM 836 C CA . GLU A 1 106 ? 7.319 5.142 -15.707 1.00 69.38 106 GLU A CA 1
ATOM 837 C C . GLU A 1 106 ? 8.757 5.420 -16.157 1.00 69.38 106 GLU A C 1
ATOM 839 O O . GLU A 1 106 ? 9.676 4.815 -15.591 1.00 69.38 106 GLU A O 1
ATOM 844 N N . PRO A 1 107 ? 8.979 6.274 -17.173 1.00 61.59 107 PRO A N 1
ATOM 845 C CA . PRO A 1 107 ? 10.287 6.451 -17.773 1.00 61.59 107 PRO A CA 1
ATOM 846 C C . PRO A 1 107 ? 11.282 6.951 -16.729 1.00 61.59 107 PRO A C 1
ATOM 848 O O . PRO A 1 107 ? 11.439 8.148 -16.499 1.00 61.59 107 PRO A O 1
ATOM 851 N N . LEU A 1 108 ? 11.967 6.018 -16.077 1.00 60.34 108 LEU A N 1
ATOM 852 C CA . LEU A 1 108 ? 13.060 6.301 -15.176 1.00 60.34 108 LEU A CA 1
ATOM 853 C C . LEU A 1 108 ? 14.121 7.049 -15.978 1.00 60.34 108 LEU A C 1
ATOM 855 O O . LEU A 1 108 ? 14.230 6.893 -17.199 1.00 60.34 108 LEU A O 1
ATOM 859 N N . LEU A 1 109 ? 14.884 7.905 -15.305 1.00 57.94 109 LEU A N 1
ATOM 860 C CA . LEU A 1 109 ? 16.159 8.381 -15.840 1.00 57.94 109 LEU A CA 1
ATOM 861 C C . LEU A 1 109 ? 16.939 7.174 -16.391 1.00 57.94 109 LEU A C 1
ATOM 863 O O . LEU A 1 109 ? 16.772 6.074 -15.865 1.00 57.94 109 LEU A O 1
ATOM 867 N N . SER A 1 110 ? 17.707 7.385 -17.464 1.00 67.06 110 SER A N 1
ATOM 868 C CA . SER A 1 110 ? 18.475 6.364 -18.201 1.00 67.06 110 SER A CA 1
ATOM 869 C C . SER A 1 110 ? 18.829 5.141 -17.334 1.00 67.06 110 SER A C 1
ATOM 871 O O . SER A 1 110 ? 19.536 5.319 -16.333 1.00 67.06 110 SER A O 1
ATOM 873 N N . PRO A 1 111 ? 18.312 3.935 -17.645 1.00 68.06 111 PRO A N 1
ATOM 874 C CA . PRO A 1 111 ? 18.543 2.766 -16.807 1.00 68.06 111 PRO A CA 1
ATOM 875 C C . PRO A 1 111 ? 20.049 2.519 -16.658 1.00 68.06 111 PRO A C 1
ATOM 877 O O . PRO A 1 111 ? 20.790 2.554 -17.634 1.00 68.06 111 PRO A O 1
ATOM 880 N N . THR A 1 112 ? 20.504 2.301 -15.425 1.00 73.81 112 THR A N 1
ATOM 881 C CA . THR A 1 112 ? 21.881 1.887 -15.122 1.00 73.81 112 THR A CA 1
ATOM 882 C C . THR A 1 112 ? 21.983 0.363 -15.115 1.00 73.81 112 THR A C 1
ATOM 884 O O . THR A 1 112 ? 20.979 -0.310 -14.865 1.00 73.81 112 THR A O 1
ATOM 887 N N . ASP A 1 113 ? 23.190 -0.188 -15.266 1.00 75.44 113 ASP A N 1
ATOM 888 C CA . ASP A 1 113 ? 23.440 -1.637 -15.153 1.00 75.44 113 ASP A CA 1
ATOM 889 C C . ASP A 1 113 ? 22.893 -2.243 -13.856 1.00 75.44 113 ASP A C 1
ATOM 891 O O . ASP A 1 113 ? 22.339 -3.342 -13.857 1.00 75.44 113 ASP A O 1
ATOM 895 N N . GLU A 1 114 ? 22.962 -1.505 -12.745 1.00 80.38 114 GLU A N 1
ATOM 896 C CA . GLU A 1 114 ? 22.384 -1.923 -11.465 1.00 80.38 114 GLU A CA 1
ATOM 897 C C . GLU A 1 114 ? 20.854 -2.062 -11.550 1.00 80.38 114 GLU A C 1
ATOM 899 O O . GLU A 1 114 ? 20.285 -3.064 -11.114 1.00 80.38 114 GLU A O 1
ATOM 904 N N . THR A 1 115 ? 20.165 -1.076 -12.136 1.00 76.50 115 THR A N 1
ATOM 905 C CA . THR A 1 115 ? 18.707 -1.149 -12.312 1.00 76.50 115 THR A CA 1
ATOM 906 C C . THR A 1 115 ? 18.309 -2.233 -13.307 1.00 76.50 115 THR A C 1
ATOM 908 O O . THR A 1 115 ? 17.349 -2.953 -13.049 1.00 76.50 115 THR A O 1
ATOM 911 N N . LEU A 1 116 ? 19.070 -2.415 -14.390 1.00 78.69 116 LEU A N 1
ATOM 912 C CA . LEU A 1 116 ? 18.846 -3.485 -15.360 1.00 78.69 116 LEU A CA 1
ATOM 913 C C . LEU A 1 116 ? 19.023 -4.861 -14.714 1.00 78.69 116 LEU A C 1
ATOM 915 O O . LEU A 1 116 ? 18.174 -5.725 -14.900 1.00 78.69 116 LEU A O 1
ATOM 919 N N . SER A 1 117 ? 20.045 -5.035 -13.874 1.00 82.81 117 SER A N 1
ATOM 920 C CA . SER A 1 117 ? 20.279 -6.276 -13.124 1.00 82.81 117 SER A CA 1
ATOM 921 C C . SER A 1 117 ? 19.124 -6.610 -12.174 1.00 82.81 117 SER A C 1
ATOM 923 O O . SER A 1 117 ? 18.752 -7.771 -12.025 1.00 82.81 117 SER A O 1
ATOM 925 N N . ILE A 1 118 ? 18.522 -5.599 -11.539 1.00 82.75 118 ILE A N 1
ATOM 926 C CA . ILE A 1 118 ? 17.353 -5.781 -10.663 1.00 82.75 118 ILE A CA 1
ATOM 927 C C . ILE A 1 118 ? 16.102 -6.132 -11.467 1.00 82.75 118 ILE A C 1
ATOM 929 O O . ILE A 1 118 ? 15.284 -6.920 -10.999 1.00 82.75 118 ILE A O 1
ATOM 933 N N . LEU A 1 119 ? 15.943 -5.542 -12.652 1.00 80.50 119 LEU A N 1
ATOM 934 C CA . LEU A 1 119 ? 14.779 -5.745 -13.508 1.00 80.50 119 LEU A CA 1
ATOM 935 C C . LEU A 1 119 ? 14.853 -7.033 -14.333 1.00 80.50 119 LEU A C 1
ATOM 937 O O . LEU A 1 119 ? 13.799 -7.562 -14.678 1.00 80.50 119 LEU A O 1
ATOM 941 N N . ALA A 1 120 ? 16.051 -7.556 -14.610 1.00 83.00 120 ALA A N 1
ATOM 942 C CA . ALA A 1 120 ? 16.265 -8.712 -15.480 1.00 83.00 120 ALA A CA 1
ATOM 943 C C . ALA A 1 120 ? 15.383 -9.934 -15.141 1.00 83.00 120 ALA A C 1
ATOM 945 O O . ALA A 1 120 ? 14.762 -10.471 -16.060 1.00 83.00 120 ALA A O 1
ATOM 946 N N . PRO A 1 121 ? 15.207 -10.338 -13.864 1.00 84.06 121 PRO A N 1
ATOM 947 C CA . PRO A 1 121 ? 14.324 -11.457 -13.514 1.00 84.06 121 PRO A CA 1
ATOM 948 C C . PRO A 1 121 ? 12.838 -11.192 -13.799 1.00 84.06 121 PRO A C 1
ATOM 950 O O . PRO A 1 121 ? 12.055 -12.125 -13.942 1.00 84.06 121 PRO A O 1
ATOM 953 N N . TYR A 1 122 ? 12.444 -9.920 -13.875 1.00 79.62 122 TYR A N 1
ATOM 954 C CA . TYR A 1 122 ? 11.057 -9.478 -14.010 1.00 79.62 122 TYR A CA 1
ATOM 955 C C . TYR A 1 122 ? 10.711 -9.053 -15.441 1.00 79.62 122 TYR A C 1
ATOM 957 O O . TYR A 1 122 ? 9.550 -8.769 -15.721 1.00 79.62 122 TYR A O 1
ATOM 965 N N . PHE A 1 123 ? 11.673 -9.040 -16.373 1.00 76.69 123 PHE A N 1
ATOM 966 C CA . PHE A 1 123 ? 11.464 -8.654 -17.776 1.00 76.69 123 PHE A CA 1
ATOM 967 C C . PHE A 1 123 ? 10.235 -9.290 -18.451 1.00 76.69 123 PHE A C 1
ATOM 969 O O . PHE A 1 123 ? 9.520 -8.550 -19.130 1.00 76.69 123 PHE A O 1
ATOM 976 N N . PRO A 1 124 ? 9.894 -10.579 -18.232 1.00 74.69 124 PRO A N 1
ATOM 977 C CA . PRO A 1 124 ? 8.681 -11.168 -18.808 1.00 74.69 124 PRO A CA 1
ATOM 978 C C . PRO A 1 124 ? 7.377 -10.478 -18.371 1.00 74.69 124 PRO A C 1
ATOM 980 O O . PRO A 1 124 ? 6.391 -10.484 -19.101 1.00 74.69 124 PRO A O 1
ATOM 983 N N . GLN A 1 125 ? 7.369 -9.867 -17.185 1.00 68.50 125 GLN A N 1
ATOM 984 C CA . GLN A 1 125 ? 6.208 -9.207 -16.577 1.00 68.50 125 GLN A CA 1
ATOM 985 C C . GLN A 1 125 ? 6.138 -7.711 -16.928 1.00 68.50 125 GLN A C 1
ATOM 987 O O . GLN A 1 125 ? 5.089 -7.071 -16.803 1.00 68.50 125 GLN A O 1
ATOM 992 N N . LEU A 1 126 ? 7.246 -7.136 -17.405 1.00 68.88 126 LEU A N 1
ATOM 993 C CA . LEU A 1 126 ? 7.373 -5.727 -17.777 1.00 68.88 126 LEU A CA 1
ATOM 994 C C . LEU A 1 126 ? 6.829 -5.495 -19.190 1.00 68.88 126 LEU A C 1
ATOM 996 O O . LEU A 1 126 ? 7.535 -5.091 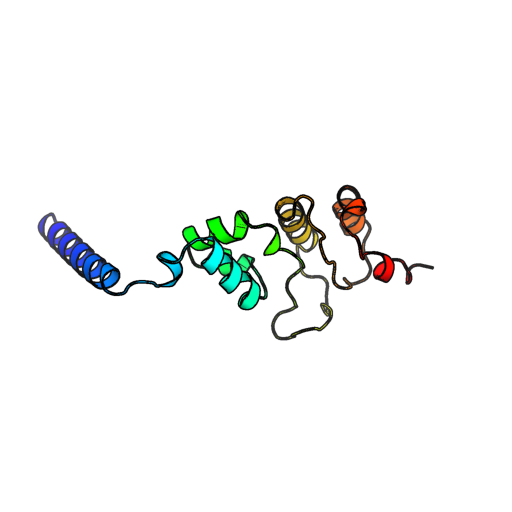-20.112 1.00 68.88 126 LEU A O 1
ATOM 1000 N N . SER A 1 127 ? 5.525 -5.718 -19.340 1.00 58.34 127 SER A N 1
ATOM 1001 C CA . SER A 1 127 ? 4.758 -5.663 -20.595 1.00 58.34 127 SER A CA 1
ATOM 1002 C C . SER A 1 127 ? 4.845 -4.337 -21.378 1.00 58.34 127 SER A C 1
ATOM 1004 O O . SER A 1 127 ? 4.344 -4.256 -22.499 1.00 58.34 127 SER A O 1
ATOM 1006 N N . LYS A 1 128 ? 5.493 -3.293 -20.839 1.00 54.94 128 LYS A N 1
ATOM 1007 C CA . LYS A 1 128 ? 5.610 -1.956 -21.452 1.00 54.94 128 LYS A CA 1
ATOM 1008 C C . LYS A 1 128 ? 7.022 -1.355 -21.472 1.00 54.94 128 LYS A C 1
ATOM 1010 O O . LYS A 1 128 ? 7.168 -0.191 -21.834 1.00 54.94 128 LYS A O 1
ATOM 1015 N N . LEU A 1 129 ? 8.075 -2.124 -21.176 1.00 53.78 129 LEU A N 1
ATOM 1016 C CA . LEU A 1 129 ? 9.460 -1.605 -21.180 1.00 53.78 129 LEU A CA 1
ATOM 1017 C C . LEU A 1 129 ? 9.974 -1.204 -22.582 1.00 53.78 129 LEU A C 1
ATOM 1019 O O . LEU A 1 129 ? 11.045 -0.615 -22.709 1.00 53.78 129 LEU A O 1
ATOM 1023 N N . LYS A 1 130 ? 9.184 -1.448 -23.639 1.00 49.66 130 LYS A N 1
ATOM 1024 C CA . LYS A 1 130 ? 9.496 -1.072 -25.027 1.00 49.66 130 LYS A CA 1
ATOM 1025 C C . LYS A 1 130 ? 9.824 0.415 -25.224 1.00 49.66 130 LYS A C 1
ATOM 1027 O O . LYS A 1 130 ? 10.575 0.720 -26.137 1.00 49.66 130 LYS A O 1
ATOM 1032 N N . LEU A 1 131 ? 9.314 1.322 -24.383 1.00 48.44 131 LEU A N 1
ATOM 1033 C CA . LEU A 1 131 ? 9.542 2.770 -24.534 1.00 48.44 131 LEU A CA 1
ATOM 1034 C C . LEU A 1 131 ? 10.860 3.280 -23.928 1.00 48.44 131 LEU A C 1
ATOM 1036 O O . LEU A 1 131 ? 11.285 4.382 -24.257 1.00 48.44 131 LEU A O 1
ATOM 1040 N N . LEU A 1 132 ? 11.506 2.513 -23.043 1.00 49.75 132 LEU A N 1
ATOM 1041 C CA . LEU A 1 132 ? 12.742 2.949 -22.376 1.00 49.75 132 LEU A CA 1
ATOM 1042 C C . LEU A 1 132 ? 14.012 2.516 -23.119 1.00 49.75 132 LEU A C 1
ATOM 1044 O O . LEU A 1 132 ? 15.023 3.206 -23.036 1.00 49.75 132 LEU A O 1
ATOM 1048 N N . LEU A 1 133 ? 13.963 1.403 -23.856 1.00 49.88 133 LEU A N 1
ATOM 1049 C CA . LEU A 1 133 ? 15.123 0.867 -24.580 1.00 49.88 133 LEU A CA 1
ATOM 1050 C C . LEU A 1 133 ? 15.272 1.435 -25.999 1.00 49.88 133 LEU A C 1
ATOM 1052 O O . LEU A 1 133 ? 16.356 1.375 -26.565 1.00 49.88 133 LEU A O 1
ATOM 1056 N N . SER A 1 134 ? 14.226 2.044 -26.562 1.00 48.12 134 SER A N 1
ATOM 1057 C CA . SER A 1 134 ? 14.267 2.690 -27.884 1.00 48.12 134 SER A CA 1
ATOM 1058 C C . SER A 1 134 ? 15.087 3.990 -27.929 1.00 48.12 134 SER A C 1
ATOM 1060 O O . SER A 1 134 ? 15.199 4.588 -28.990 1.00 48.12 134 SER A O 1
ATOM 1062 N N . GLY A 1 135 ? 15.638 4.443 -26.796 1.00 44.53 135 GLY A N 1
ATOM 1063 C CA . GLY A 1 135 ? 16.569 5.578 -26.712 1.00 44.53 135 GLY A CA 1
ATOM 1064 C C . GLY A 1 135 ? 18.033 5.183 -26.479 1.00 44.53 135 GLY A C 1
ATOM 1065 O O . GLY A 1 135 ? 18.829 6.052 -26.140 1.00 44.53 135 GLY A O 1
ATOM 1066 N N . LEU A 1 136 ? 18.371 3.891 -26.586 1.00 45.22 136 LEU A N 1
ATOM 1067 C CA . LEU A 1 136 ? 19.732 3.349 -26.422 1.00 45.22 136 LEU A CA 1
ATOM 1068 C C . LEU A 1 136 ? 20.383 2.919 -27.757 1.00 45.22 136 LEU A C 1
ATOM 1070 O O . LEU A 1 136 ? 21.407 2.240 -27.722 1.00 45.22 1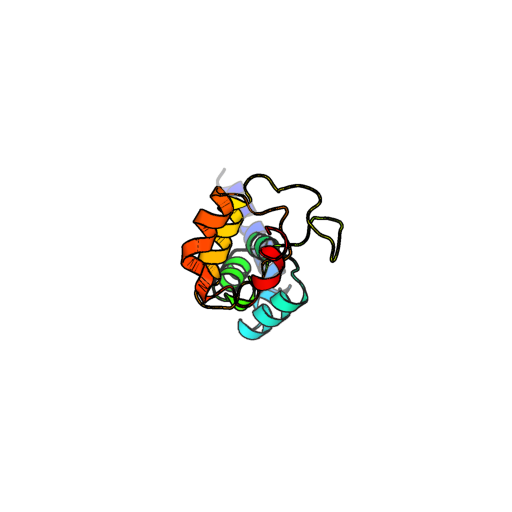36 LEU A O 1
ATOM 1074 N N . SER A 1 137 ? 19.801 3.281 -28.910 1.00 38.38 137 SER A N 1
ATOM 1075 C CA . SER A 1 137 ? 20.397 3.064 -30.242 1.00 38.38 137 SER A CA 1
ATOM 1076 C C . SER A 1 137 ? 21.118 4.300 -30.756 1.00 38.38 137 SER A C 1
ATOM 1078 O O . SER A 1 137 ? 20.464 5.369 -30.718 1.00 38.38 137 SER A O 1
#

Secondary structure (DSSP, 8-state):
-HHHHHHHHHHHHHHHHHHHHS--HHHHS-HHHHHHHHHHH-S-HHHHHHH-HHHHHHHHH-GGG-SBPPPPTT-TTPPPSSPPTTHHHHHHHHHHHHTTSPPB----SS--HHHHHHHGGGGGG-TTTHHHHTT--

Foldseek 3Di:
DVVVVVVVVVVVVVVVVVVVVVPPVLVVDDLVVNLVVLQPPDLDLVVQLPPDPVSVVSSQVDLSSLQEDRDPPPDDPDADPDDDVCVLVVLLVSCVRNPQAQHDYDQHDQDDPSNCVSCVVVVVSPPPCVVNCVVVD

Organism: NCBI:txid1738132

pLDDT: mean 78.98, std 13.12, range [38.38, 95.38]

InterPro domains:
  IPR001810 F-box domain [PF12937] (26-66)
  IPR036047 F-box-like domain superfamily [SSF81383] (24-70)